Protein AF-A0A7S1PS50-F1 (afdb_monomer)

Nearest PDB structures (foldseek):
  8j07-assembly1_r0  TM=8.940E-01  e=2.806E-06  Homo sapiens
  8glv-assembly1_Mm  TM=9.056E-01  e=7.031E-06  Chlamydomonas reinhardtii
  8glv-assembly1_Cn  TM=8.761E-01  e=6.585E-06  Chlamydomonas reinhardtii

Structure (mmCIF, N/CA/C/O backbone):
data_AF-A0A7S1PS50-F1
#
_entry.id   AF-A0A7S1PS50-F1
#
loop_
_atom_site.group_PDB
_atom_site.id
_atom_site.type_symbol
_atom_site.label_atom_id
_atom_site.label_alt_id
_atom_site.label_comp_id
_atom_site.label_asym_id
_atom_site.label_entity_id
_atom_site.label_seq_id
_atom_site.pdbx_PDB_ins_code
_atom_site.Cartn_x
_atom_site.Cartn_y
_atom_site.Cartn_z
_atom_site.occupancy
_atom_site.B_iso_or_equiv
_atom_site.auth_seq_id
_atom_site.auth_comp_id
_atom_site.auth_asym_id
_atom_site.auth_atom_id
_atom_site.pdbx_PDB_model_num
ATOM 1 N N . LYS A 1 1 ? -19.531 9.447 0.888 1.00 66.62 1 LYS A N 1
ATOM 2 C CA . LYS A 1 1 ? -18.544 9.216 -0.202 1.00 66.62 1 LYS A CA 1
ATOM 3 C C . LYS A 1 1 ? -17.285 8.660 0.450 1.00 66.62 1 LYS A C 1
ATOM 5 O O . LYS A 1 1 ? -16.875 9.239 1.447 1.00 66.62 1 LYS A O 1
ATOM 10 N N . LYS A 1 2 ? -16.731 7.537 -0.018 1.00 82.69 2 LYS A N 1
ATOM 11 C CA . LYS A 1 2 ? -15.508 6.973 0.576 1.00 82.69 2 LYS A CA 1
ATOM 12 C C . LYS A 1 2 ? -14.312 7.877 0.285 1.00 82.69 2 LYS A C 1
ATOM 14 O O . LYS A 1 2 ? -14.190 8.373 -0.836 1.00 82.69 2 LYS A O 1
ATOM 19 N N . LYS A 1 3 ? -13.480 8.126 1.295 1.00 93.81 3 LYS A N 1
ATOM 20 C CA . LYS A 1 3 ? -12.272 8.939 1.164 1.00 93.81 3 LYS A CA 1
ATOM 21 C C . LYS A 1 3 ? -11.135 8.041 0.689 1.00 93.81 3 LYS A C 1
ATOM 23 O O . LYS A 1 3 ? -10.830 7.029 1.312 1.00 93.81 3 LYS A O 1
ATOM 28 N N . VAL A 1 4 ? -10.557 8.411 -0.447 1.00 97.38 4 VAL A N 1
ATOM 29 C CA . VAL A 1 4 ? -9.416 7.721 -1.050 1.00 97.38 4 VAL A CA 1
ATOM 30 C C . VAL A 1 4 ? -8.185 8.587 -0.831 1.00 97.38 4 VAL A C 1
ATOM 32 O O . VAL A 1 4 ? -8.212 9.779 -1.134 1.00 97.38 4 VAL A O 1
ATOM 35 N N . MET A 1 5 ? -7.131 7.982 -0.301 1.00 97.62 5 MET A N 1
ATOM 36 C CA . MET A 1 5 ? -5.847 8.598 0.005 1.00 97.62 5 MET A CA 1
ATOM 37 C C . MET A 1 5 ? -4.807 8.070 -0.994 1.00 97.62 5 MET A C 1
ATOM 39 O O . MET A 1 5 ? -4.257 6.985 -0.781 1.00 97.62 5 MET A O 1
ATOM 43 N N . PRO A 1 6 ? -4.581 8.771 -2.120 1.00 97.88 6 PRO A N 1
ATOM 44 C CA . PRO A 1 6 ? -3.610 8.355 -3.119 1.00 97.88 6 PRO A CA 1
ATOM 45 C C . PRO A 1 6 ? -2.181 8.728 -2.717 1.00 97.88 6 PRO A C 1
ATOM 47 O O . PRO A 1 6 ? -1.937 9.803 -2.169 1.00 97.88 6 PRO A O 1
ATOM 50 N N . ILE A 1 7 ? -1.232 7.862 -3.060 1.00 98.06 7 ILE A N 1
ATOM 51 C CA . ILE A 1 7 ? 0.202 8.141 -3.004 1.00 98.06 7 ILE A CA 1
ATOM 52 C C . ILE A 1 7 ? 0.920 7.377 -4.115 1.00 98.06 7 ILE A C 1
ATOM 54 O O . ILE A 1 7 ? 0.738 6.173 -4.276 1.00 98.06 7 ILE A O 1
ATOM 58 N N . SER A 1 8 ? 1.752 8.074 -4.886 1.00 97.94 8 SER A N 1
ATOM 59 C CA . SER A 1 8 ? 2.640 7.429 -5.853 1.00 97.94 8 SER A CA 1
ATOM 60 C C . SER A 1 8 ? 3.928 7.014 -5.165 1.00 97.94 8 SER A C 1
ATOM 62 O O . SER A 1 8 ? 4.590 7.836 -4.536 1.00 97.94 8 SER A O 1
ATOM 64 N N . MET A 1 9 ? 4.308 5.753 -5.332 1.00 98.00 9 MET A N 1
ATOM 65 C CA . MET A 1 9 ? 5.571 5.240 -4.829 1.00 98.00 9 MET A CA 1
ATOM 66 C C . MET A 1 9 ? 6.744 5.798 -5.634 1.00 98.00 9 MET A C 1
ATOM 68 O O . MET A 1 9 ? 6.651 6.046 -6.837 1.00 98.00 9 MET A O 1
ATOM 72 N N . GLY A 1 10 ? 7.850 5.991 -4.929 1.00 93.06 10 GLY A N 1
ATOM 73 C CA . GLY A 1 10 ? 9.104 6.549 -5.408 1.00 93.06 10 GLY A CA 1
ATOM 74 C C . GLY A 1 10 ? 10.054 6.715 -4.224 1.00 93.06 10 GLY A C 1
ATOM 75 O O . GLY A 1 10 ? 9.717 6.341 -3.099 1.00 93.06 10 GLY A O 1
ATOM 76 N N . GLN A 1 11 ? 11.234 7.281 -4.462 1.00 93.44 11 GLN A N 1
ATOM 77 C CA . GLN A 1 11 ? 12.239 7.455 -3.416 1.00 93.44 11 GLN A CA 1
ATOM 78 C C . GLN A 1 11 ? 11.701 8.303 -2.250 1.00 93.44 11 GLN A C 1
ATOM 80 O O . GLN A 1 11 ? 11.249 9.430 -2.454 1.00 93.44 11 GLN A O 1
ATOM 85 N N . GLY A 1 12 ? 11.777 7.769 -1.028 1.00 94.81 12 GLY A N 1
ATOM 86 C CA . GLY A 1 12 ? 11.430 8.487 0.203 1.00 94.81 12 GLY A CA 1
ATOM 87 C C . GLY A 1 12 ? 9.932 8.566 0.511 1.00 94.81 12 GLY A C 1
ATOM 88 O O . GLY A 1 12 ? 9.547 9.269 1.444 1.00 94.81 12 GLY A O 1
ATOM 89 N N . GLN A 1 13 ? 9.078 7.874 -0.247 1.00 96.88 13 GLN A N 1
ATOM 90 C CA . GLN A 1 13 ? 7.623 7.866 -0.033 1.00 96.88 13 GLN A CA 1
ATOM 91 C C . GLN A 1 13 ? 7.169 6.829 1.003 1.00 96.88 13 GLN A C 1
ATOM 93 O O . GLN A 1 13 ? 6.016 6.842 1.431 1.00 96.88 13 GLN A O 1
ATOM 98 N N . GLU A 1 14 ? 8.058 5.938 1.437 1.00 96.69 14 GLU A N 1
ATOM 99 C CA . GLU A 1 14 ? 7.742 4.819 2.326 1.00 96.69 14 GLU A CA 1
ATOM 100 C C . GLU A 1 14 ? 7.127 5.254 3.669 1.00 96.69 14 GLU A C 1
ATOM 102 O O . GLU A 1 14 ? 6.125 4.655 4.071 1.00 96.69 14 GLU A O 1
ATOM 107 N N . PRO A 1 15 ? 7.629 6.302 4.360 1.00 97.75 15 PRO A N 1
ATOM 108 C CA . PRO A 1 15 ? 7.025 6.753 5.614 1.00 97.75 15 PRO A CA 1
ATOM 109 C C . PRO A 1 15 ? 5.602 7.294 5.423 1.00 97.75 15 PRO A C 1
ATOM 111 O O . PRO A 1 15 ? 4.708 6.987 6.210 1.00 97.75 15 PRO A O 1
ATOM 114 N N . ALA A 1 16 ? 5.372 8.061 4.354 1.00 97.94 16 ALA A N 1
ATOM 115 C CA . ALA A 1 16 ? 4.057 8.618 4.047 1.00 97.94 16 ALA A CA 1
ATOM 116 C C . ALA A 1 16 ? 3.064 7.522 3.627 1.00 97.94 16 ALA A C 1
ATOM 118 O O . ALA A 1 16 ? 1.919 7.514 4.079 1.00 97.94 16 ALA A O 1
ATOM 119 N N . ALA A 1 17 ? 3.513 6.555 2.823 1.00 98.25 17 ALA A N 1
ATOM 120 C CA . ALA A 1 17 ? 2.698 5.421 2.401 1.00 98.25 17 ALA A CA 1
ATOM 121 C C . ALA A 1 17 ? 2.268 4.559 3.596 1.00 98.25 17 ALA A C 1
ATOM 123 O O . ALA A 1 17 ? 1.101 4.175 3.693 1.00 98.25 17 ALA A O 1
ATOM 124 N N . ARG A 1 18 ? 3.182 4.314 4.543 1.00 98.06 18 ARG A N 1
ATOM 125 C CA . ARG A 1 18 ? 2.886 3.619 5.805 1.00 98.06 18 ARG A CA 1
ATOM 126 C C . ARG A 1 18 ? 1.807 4.340 6.608 1.00 98.06 18 ARG A C 1
ATOM 128 O O . ARG A 1 18 ? 0.817 3.714 6.978 1.00 98.06 18 ARG A O 1
ATOM 135 N N . ALA A 1 19 ? 1.965 5.647 6.807 1.00 98.06 19 ALA A N 1
ATOM 136 C CA . ALA A 1 19 ? 1.000 6.453 7.549 1.00 98.06 19 ALA A CA 1
ATOM 137 C C . ALA A 1 19 ? -0.397 6.418 6.904 1.00 98.06 19 ALA A C 1
ATOM 139 O O . ALA A 1 19 ? -1.399 6.296 7.606 1.00 98.06 19 ALA A O 1
ATOM 140 N N . ILE A 1 20 ? -0.475 6.459 5.569 1.00 98.00 20 ILE A N 1
ATOM 141 C CA . ILE A 1 20 ? -1.744 6.348 4.835 1.00 98.00 20 ILE A CA 1
ATOM 142 C C . ILE A 1 20 ? -2.405 4.981 5.055 1.00 9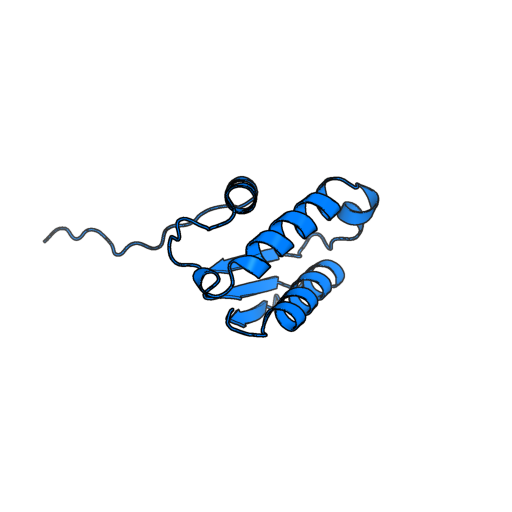8.00 20 ILE A C 1
ATOM 144 O O . ILE A 1 20 ? -3.620 4.920 5.255 1.00 98.00 20 ILE A O 1
ATOM 148 N N . VAL A 1 21 ? -1.637 3.888 5.027 1.00 98.00 21 VAL A N 1
ATOM 149 C CA . VAL A 1 21 ? -2.159 2.532 5.268 1.00 98.00 21 VAL A CA 1
ATOM 150 C C . VAL A 1 21 ? -2.699 2.401 6.692 1.00 98.00 21 VAL A C 1
ATOM 152 O O . VAL A 1 21 ? -3.837 1.975 6.876 1.00 98.00 21 VAL A O 1
ATOM 155 N N . GLU A 1 22 ? -1.930 2.829 7.689 1.00 96.69 22 GLU A N 1
ATOM 156 C CA . GLU A 1 22 ? -2.329 2.772 9.101 1.00 96.69 22 GLU A CA 1
ATOM 157 C C . GLU A 1 22 ? -3.556 3.652 9.381 1.00 96.69 22 GLU A C 1
ATOM 159 O O . GLU A 1 22 ? -4.506 3.220 10.036 1.00 96.69 22 GLU A O 1
ATOM 164 N N . GLN A 1 23 ? -3.598 4.859 8.808 1.00 96.12 23 GLN A N 1
ATOM 165 C CA . GLN A 1 23 ? -4.770 5.729 8.888 1.00 96.12 23 GLN A CA 1
ATOM 166 C C . GLN A 1 23 ? -5.998 5.076 8.246 1.00 96.12 23 GLN A C 1
ATOM 168 O O . GLN A 1 23 ? -7.098 5.169 8.798 1.00 96.12 23 GLN A O 1
ATOM 173 N N . SER A 1 24 ? -5.812 4.416 7.101 1.00 96.81 24 SER A N 1
ATOM 174 C CA . SER A 1 24 ? -6.882 3.713 6.393 1.00 96.81 24 SER A CA 1
ATOM 175 C C . SER A 1 24 ? -7.437 2.566 7.222 1.00 96.81 24 SER A C 1
ATOM 177 O O . SER A 1 24 ? -8.654 2.378 7.247 1.00 96.81 24 SER A O 1
ATOM 179 N N . TRP A 1 25 ? -6.584 1.823 7.930 1.00 96.44 25 TRP A N 1
ATOM 180 C CA . TRP A 1 25 ? -7.025 0.787 8.863 1.00 96.44 25 TRP A CA 1
ATOM 181 C C . TRP A 1 25 ? -7.827 1.355 10.025 1.00 96.44 25 TRP A C 1
ATOM 183 O O . TRP A 1 25 ? -8.859 0.787 10.356 1.00 96.44 25 TRP A O 1
ATOM 193 N N . ALA A 1 26 ? -7.411 2.482 10.600 1.00 95.44 26 ALA A N 1
ATOM 194 C CA . ALA A 1 26 ? -8.099 3.069 11.748 1.00 95.44 26 ALA A CA 1
ATOM 195 C C . ALA A 1 26 ? -9.460 3.704 11.397 1.00 95.44 26 ALA A C 1
ATOM 197 O O . ALA A 1 26 ? -10.398 3.620 12.183 1.00 95.44 26 ALA A O 1
ATOM 198 N N . HIS A 1 27 ? -9.582 4.340 10.227 1.00 95.75 27 HIS A N 1
ATOM 199 C CA . HIS A 1 27 ? -10.746 5.182 9.899 1.00 95.75 27 HIS A CA 1
ATOM 200 C C . HIS A 1 27 ? -11.670 4.598 8.823 1.00 95.75 27 HIS A C 1
ATOM 202 O O . HIS A 1 27 ? -12.693 5.199 8.501 1.00 95.75 27 HIS A O 1
ATOM 208 N N . GLY A 1 28 ? -11.312 3.462 8.216 1.00 95.94 28 GLY A N 1
ATOM 209 C CA . GLY A 1 28 ? -12.082 2.904 7.101 1.00 95.94 28 GLY A CA 1
ATOM 210 C C . GLY A 1 28 ? -11.943 3.691 5.793 1.00 95.94 28 GLY A C 1
ATOM 211 O O . GLY A 1 28 ? -12.804 3.571 4.910 1.00 95.94 28 GLY A O 1
ATOM 212 N N . ASP A 1 29 ? -10.878 4.493 5.683 1.00 95.94 29 ASP A N 1
ATOM 213 C CA . ASP A 1 29 ? -10.444 5.155 4.450 1.00 95.94 29 ASP A CA 1
ATOM 214 C C . ASP A 1 29 ? -9.800 4.130 3.498 1.00 95.94 29 ASP A C 1
ATOM 216 O O . ASP A 1 29 ? -9.511 2.985 3.863 1.00 95.94 29 ASP A O 1
ATOM 220 N N . TRP A 1 30 ? -9.623 4.520 2.236 1.00 97.81 30 TRP A N 1
ATOM 221 C CA . TRP A 1 30 ? -8.998 3.677 1.218 1.00 97.81 30 TRP A CA 1
ATOM 222 C C . TRP A 1 30 ? -7.605 4.200 0.884 1.00 97.81 30 TRP A C 1
ATOM 224 O O . TRP A 1 30 ? -7.473 5.313 0.379 1.00 97.81 30 TRP A O 1
ATOM 234 N N . ALA A 1 31 ? -6.576 3.384 1.092 1.00 98.25 31 ALA A N 1
ATOM 235 C CA . ALA A 1 31 ? -5.223 3.679 0.636 1.00 98.25 31 ALA A CA 1
ATOM 236 C C . ALA A 1 31 ? -5.091 3.299 -0.842 1.00 98.25 31 ALA A C 1
ATOM 238 O O . ALA A 1 31 ? -5.372 2.158 -1.204 1.00 98.25 31 ALA A O 1
ATOM 239 N N . LEU A 1 32 ? -4.648 4.224 -1.693 1.00 98.31 32 LEU A N 1
ATOM 240 C CA . LEU A 1 32 ? -4.327 3.942 -3.094 1.00 98.31 32 LEU A CA 1
ATOM 241 C C . LEU A 1 32 ? -2.826 4.143 -3.317 1.00 98.31 32 LEU A C 1
ATOM 243 O O . LEU A 1 32 ? -2.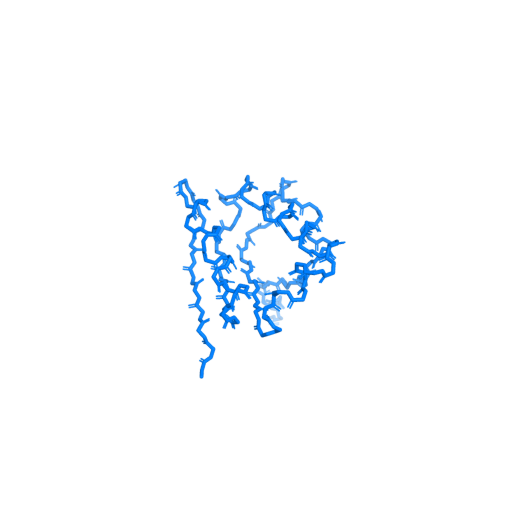361 5.265 -3.497 1.00 98.31 32 LEU A O 1
ATOM 247 N N . LEU A 1 33 ? -2.078 3.044 -3.307 1.00 98.44 33 LEU A N 1
ATOM 248 C CA . LEU A 1 33 ? -0.649 3.022 -3.592 1.00 98.44 33 LEU A CA 1
ATOM 249 C C . LEU A 1 33 ? -0.454 2.882 -5.104 1.00 98.44 33 LEU A C 1
ATOM 251 O O . LEU A 1 33 ? -0.887 1.898 -5.703 1.00 98.44 33 LEU A O 1
ATOM 255 N N . GLN A 1 34 ? 0.173 3.867 -5.732 1.00 98.44 34 GLN A N 1
ATOM 256 C CA . GLN A 1 34 ? 0.355 3.914 -7.179 1.00 98.44 34 GLN A CA 1
ATOM 257 C C . GLN A 1 34 ? 1.809 3.669 -7.559 1.00 98.44 34 GLN A C 1
ATOM 259 O O . GLN A 1 34 ? 2.717 3.956 -6.782 1.00 98.44 34 GLN A O 1
ATOM 264 N N . ASN A 1 35 ? 2.040 3.179 -8.776 1.00 97.69 35 ASN A N 1
ATOM 265 C CA . ASN A 1 35 ? 3.379 2.990 -9.342 1.00 97.69 35 ASN A CA 1
ATOM 266 C C . ASN A 1 35 ? 4.299 2.140 -8.446 1.00 97.69 35 ASN A C 1
ATOM 268 O O . ASN A 1 35 ? 5.496 2.398 -8.327 1.00 97.69 35 ASN A O 1
ATOM 272 N N . CYS A 1 36 ? 3.755 1.113 -7.786 1.00 97.94 36 CYS A N 1
ATOM 273 C CA . CYS A 1 36 ? 4.473 0.411 -6.721 1.00 97.94 36 CYS A CA 1
ATOM 274 C C . CYS A 1 36 ? 5.692 -0.406 -7.181 1.00 97.94 36 CYS A C 1
ATOM 276 O O . CYS A 1 36 ? 6.526 -0.763 -6.352 1.00 97.94 36 CYS A O 1
ATOM 278 N N . HIS A 1 37 ? 5.853 -0.638 -8.484 1.00 96.25 37 HIS A N 1
ATOM 279 C CA . HIS A 1 37 ? 7.086 -1.161 -9.080 1.00 96.25 37 HIS A CA 1
ATOM 280 C C . HIS A 1 37 ? 8.302 -0.249 -8.818 1.00 96.25 37 HIS A C 1
ATOM 282 O O . HIS A 1 37 ? 9.429 -0.737 -8.794 1.00 96.25 37 HIS A O 1
ATOM 288 N N . LEU A 1 38 ? 8.085 1.042 -8.533 1.00 97.06 38 LEU A N 1
ATOM 289 C CA . LEU A 1 38 ? 9.120 1.992 -8.103 1.00 97.06 38 LEU A CA 1
ATOM 290 C C . LEU A 1 38 ? 9.417 1.932 -6.592 1.00 97.06 38 LEU A C 1
ATOM 292 O O . LEU A 1 38 ? 10.363 2.560 -6.127 1.00 97.06 38 LEU A O 1
ATOM 296 N N . GLY A 1 39 ? 8.618 1.190 -5.818 1.00 96.31 39 GLY A N 1
ATOM 297 C CA . GLY A 1 39 ? 8.675 1.110 -4.354 1.00 96.31 39 GLY A CA 1
ATOM 298 C C . GLY A 1 39 ? 8.663 -0.324 -3.828 1.00 96.31 39 GLY A C 1
ATOM 299 O O . GLY A 1 39 ? 8.014 -0.614 -2.825 1.00 96.31 39 GLY A O 1
ATOM 300 N N . LEU A 1 40 ? 9.363 -1.242 -4.499 1.00 96.38 40 LEU A N 1
ATOM 301 C CA . LEU A 1 40 ? 9.393 -2.669 -4.145 1.00 96.38 40 LEU A CA 1
ATOM 302 C C . LEU A 1 40 ? 9.790 -2.953 -2.682 1.00 96.38 40 LEU A C 1
ATOM 304 O O . LEU A 1 40 ? 9.153 -3.818 -2.078 1.00 96.38 40 LEU A O 1
ATOM 308 N N . PRO A 1 41 ? 10.770 -2.247 -2.069 1.00 96.06 41 PRO A N 1
ATOM 309 C CA . PRO A 1 41 ? 11.080 -2.442 -0.652 1.00 96.06 41 PRO A CA 1
ATOM 310 C C . PRO A 1 41 ? 9.879 -2.168 0.258 1.00 96.06 41 PRO A C 1
ATOM 312 O O . PRO A 1 41 ? 9.651 -2.900 1.218 1.00 96.06 41 PRO A O 1
ATOM 315 N N . PHE A 1 42 ? 9.068 -1.159 -0.070 1.00 97.81 42 PHE A N 1
ATOM 316 C CA . PHE A 1 42 ? 7.850 -0.874 0.677 1.00 97.81 42 PHE A CA 1
ATOM 317 C C . PHE A 1 42 ? 6.784 -1.946 0.472 1.00 97.81 42 PHE A C 1
ATOM 319 O O . PHE A 1 42 ? 6.107 -2.300 1.427 1.00 97.81 42 PHE A O 1
ATOM 326 N N . LEU A 1 43 ? 6.649 -2.514 -0.730 1.00 97.56 43 LEU A N 1
ATOM 327 C CA . LEU A 1 43 ? 5.721 -3.628 -0.938 1.00 97.56 43 LEU A CA 1
ATOM 328 C C . LEU A 1 43 ? 6.081 -4.848 -0.080 1.00 97.56 43 LEU A C 1
ATOM 330 O O . LEU A 1 43 ? 5.183 -5.505 0.440 1.00 97.56 43 LEU A O 1
ATOM 334 N N . ALA A 1 44 ? 7.374 -5.136 0.100 1.00 96.88 44 ALA A N 1
ATOM 335 C CA . ALA A 1 44 ? 7.819 -6.199 1.001 1.00 96.88 44 ALA A CA 1
ATOM 336 C C . ALA A 1 44 ? 7.465 -5.883 2.466 1.00 96.88 44 ALA A C 1
ATOM 338 O O . ALA A 1 44 ? 6.974 -6.748 3.186 1.00 96.88 44 ALA A O 1
ATOM 339 N N . GLN A 1 45 ? 7.629 -4.626 2.889 1.00 97.50 45 GLN A N 1
ATOM 340 C CA . GLN A 1 45 ? 7.204 -4.181 4.222 1.00 97.50 45 GLN A CA 1
ATOM 341 C C . GLN A 1 45 ? 5.682 -4.254 4.395 1.00 97.50 45 GLN A C 1
ATOM 343 O O . GLN A 1 45 ? 5.203 -4.692 5.436 1.00 97.50 45 GLN A O 1
ATOM 348 N N . LEU A 1 46 ? 4.911 -3.851 3.384 1.00 97.94 46 LEU A N 1
ATOM 349 C CA . LEU A 1 46 ? 3.452 -3.922 3.391 1.00 97.94 46 LEU A CA 1
ATOM 350 C C . LEU A 1 46 ? 2.971 -5.369 3.521 1.00 97.94 46 LEU A C 1
ATOM 352 O O . LEU A 1 46 ? 2.033 -5.642 4.266 1.00 97.94 46 LEU A O 1
ATOM 356 N N . GLU A 1 47 ? 3.627 -6.297 2.825 1.00 97.69 47 GLU A N 1
ATOM 357 C CA . GLU A 1 47 ? 3.372 -7.726 2.958 1.00 97.69 47 GLU A CA 1
ATOM 358 C C . GLU A 1 47 ? 3.542 -8.192 4.412 1.00 97.69 47 GLU A C 1
ATOM 360 O O . GLU A 1 47 ? 2.648 -8.836 4.959 1.00 97.69 47 GLU A O 1
ATOM 365 N N . GLU A 1 48 ? 4.651 -7.830 5.057 1.00 97.31 48 GLU A N 1
ATOM 366 C CA . GLU A 1 48 ? 4.919 -8.166 6.458 1.00 97.31 48 GLU A CA 1
ATOM 367 C C . GLU A 1 48 ? 3.903 -7.527 7.414 1.00 97.31 48 GLU A C 1
ATOM 369 O O . GLU A 1 48 ? 3.380 -8.201 8.305 1.00 97.31 48 GLU A O 1
ATOM 374 N N . MET A 1 49 ? 3.559 -6.253 7.202 1.00 96.81 49 MET A N 1
ATOM 375 C CA . MET A 1 49 ? 2.542 -5.556 7.992 1.00 96.81 49 MET A CA 1
ATOM 376 C C . MET A 1 49 ? 1.186 -6.266 7.903 1.00 96.81 49 MET A C 1
ATOM 378 O O . MET A 1 49 ? 0.553 -6.515 8.930 1.00 96.81 49 MET A O 1
ATOM 382 N N . LEU A 1 50 ? 0.756 -6.636 6.693 1.00 96.38 50 LEU A N 1
ATOM 383 C CA . LEU A 1 50 ? -0.492 -7.365 6.476 1.00 96.38 50 LEU A CA 1
ATOM 384 C C . LEU A 1 50 ? -0.460 -8.738 7.143 1.00 96.38 50 LEU A C 1
ATOM 386 O O . LEU A 1 50 ? -1.410 -9.087 7.837 1.00 96.38 50 LEU A O 1
ATOM 390 N N . ARG A 1 51 ? 0.631 -9.501 6.998 1.00 95.88 51 ARG A N 1
ATOM 391 C CA . ARG A 1 51 ? 0.782 -10.796 7.686 1.00 95.88 51 ARG A CA 1
ATOM 392 C C . ARG A 1 51 ? 0.655 -10.641 9.197 1.00 95.88 51 ARG A C 1
ATOM 394 O O . ARG A 1 51 ? -0.096 -11.387 9.815 1.00 95.88 51 ARG A O 1
ATOM 401 N N . ASN A 1 52 ? 1.346 -9.660 9.775 1.00 95.06 52 ASN A N 1
ATOM 402 C CA . ASN A 1 52 ? 1.321 -9.403 11.211 1.00 95.06 52 ASN A CA 1
ATOM 403 C C . ASN A 1 52 ? -0.101 -9.097 11.694 1.00 95.06 52 ASN A C 1
ATOM 405 O O . ASN A 1 52 ? -0.560 -9.700 12.662 1.00 95.06 52 ASN A O 1
ATOM 409 N N . VAL A 1 53 ? -0.828 -8.215 11.004 1.00 94.75 53 VAL A N 1
ATOM 410 C CA . VAL A 1 53 ? -2.192 -7.872 11.419 1.00 94.75 53 VAL A CA 1
ATOM 411 C C . VAL A 1 53 ? -3.160 -9.038 11.212 1.00 94.75 53 VAL A C 1
ATOM 413 O O . VAL A 1 53 ? -3.961 -9.321 12.095 1.00 94.75 53 VAL A O 1
ATOM 416 N N . LEU A 1 54 ? -3.064 -9.761 10.095 1.00 91.38 54 LEU A N 1
ATOM 417 C CA . LEU A 1 54 ? -3.981 -10.860 9.778 1.00 91.38 54 LEU A CA 1
ATOM 418 C C . LEU A 1 54 ? -3.770 -12.110 10.645 1.00 91.38 54 LEU A C 1
ATOM 420 O O . LEU A 1 54 ? -4.709 -12.884 10.806 1.00 91.38 54 LEU A O 1
ATOM 424 N N . GLN A 1 55 ? -2.570 -12.319 11.195 1.00 94.44 55 GLN A N 1
ATOM 425 C CA . GLN A 1 55 ? -2.260 -13.451 12.080 1.00 94.44 55 GLN A CA 1
ATOM 426 C C . GLN A 1 55 ? -2.678 -13.233 13.541 1.00 94.44 55 GLN A C 1
ATOM 428 O O . GLN A 1 55 ? -2.748 -14.200 14.296 1.00 94.44 55 GLN A O 1
ATOM 433 N N . HIS A 1 56 ? -2.945 -11.991 13.953 1.00 95.31 56 HIS A N 1
ATOM 434 C CA . HIS A 1 56 ? -3.313 -11.658 15.330 1.00 95.31 56 HIS A CA 1
ATOM 435 C C . HIS A 1 56 ? -4.759 -11.162 15.368 1.00 95.31 56 HIS A C 1
ATOM 437 O O . HIS A 1 56 ? -5.036 -10.042 14.942 1.00 95.31 56 HIS A O 1
ATOM 443 N N . GLU A 1 57 ? -5.676 -11.969 15.907 1.00 93.38 57 GLU A N 1
ATOM 444 C CA . GLU A 1 57 ? -7.117 -11.659 15.912 1.00 93.38 57 GLU A CA 1
ATOM 445 C C . GLU A 1 57 ? -7.439 -10.301 16.554 1.00 93.38 57 GLU A C 1
ATOM 447 O O . GLU A 1 57 ? -8.250 -9.551 16.021 1.00 93.38 57 GLU A O 1
ATOM 452 N N . GLU A 1 58 ? -6.738 -9.914 17.624 1.00 94.50 58 GLU A N 1
ATOM 453 C CA . GLU A 1 58 ? -6.909 -8.593 18.248 1.00 94.50 58 GLU A CA 1
ATOM 454 C C . GLU A 1 58 ? -6.554 -7.439 17.297 1.00 94.50 58 GLU A C 1
ATOM 456 O O . GLU A 1 58 ? -7.274 -6.445 17.216 1.00 94.50 58 GLU A O 1
ATOM 461 N N . LYS A 1 59 ? -5.463 -7.571 16.529 1.00 92.44 59 LYS A N 1
ATOM 462 C CA . LYS A 1 59 ? -5.037 -6.538 15.569 1.00 92.44 59 LYS A CA 1
ATOM 463 C C . LYS A 1 59 ? -5.960 -6.492 14.364 1.00 92.44 59 LYS A C 1
ATOM 465 O O . LYS A 1 59 ? -6.263 -5.417 13.857 1.00 92.44 59 LYS A O 1
ATOM 470 N N . LYS A 1 60 ? -6.407 -7.657 13.907 1.00 93.62 60 LYS A N 1
ATOM 471 C CA . LYS A 1 60 ? -7.370 -7.782 12.818 1.00 93.62 60 LYS A CA 1
ATOM 472 C C . LYS A 1 60 ? -8.706 -7.143 13.190 1.00 93.62 60 LYS A C 1
ATOM 474 O O . LYS A 1 60 ? -9.249 -6.407 12.374 1.00 93.62 60 LYS A O 1
ATOM 479 N N . ALA A 1 61 ? -9.185 -7.353 14.417 1.00 94.06 61 ALA A N 1
ATOM 480 C CA . ALA A 1 61 ? -10.392 -6.712 14.940 1.00 94.06 61 ALA A CA 1
ATOM 481 C C . ALA A 1 61 ? -10.258 -5.182 15.059 1.00 94.06 61 ALA A 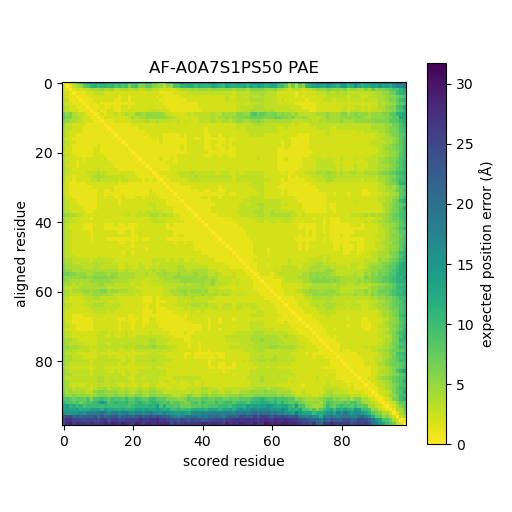C 1
ATOM 483 O O . ALA A 1 61 ? -11.261 -4.476 15.026 1.00 94.06 61 ALA A O 1
ATOM 484 N N . ALA A 1 62 ? -9.030 -4.662 15.163 1.00 94.06 62 ALA A N 1
ATOM 485 C CA . ALA A 1 62 ? -8.760 -3.226 15.161 1.00 94.06 62 ALA A CA 1
ATOM 486 C C . ALA A 1 62 ? -8.752 -2.594 13.752 1.00 94.06 62 ALA A C 1
ATOM 488 O O . ALA A 1 62 ? -8.757 -1.366 13.647 1.00 94.06 62 ALA A O 1
ATOM 489 N N . ILE A 1 63 ? -8.745 -3.387 12.669 1.00 96.50 63 ILE A N 1
ATOM 490 C CA . ILE A 1 63 ? -8.923 -2.855 11.312 1.00 96.50 63 ILE A CA 1
ATOM 491 C C . ILE A 1 63 ? -10.403 -2.555 11.088 1.00 96.50 63 ILE A C 1
ATOM 493 O O . ILE A 1 63 ? -11.260 -3.432 11.170 1.00 96.50 63 ILE A O 1
ATOM 497 N N . HIS A 1 64 ? -10.691 -1.324 10.688 1.00 96.69 64 HIS A N 1
ATOM 498 C CA . HIS A 1 64 ? -12.018 -0.913 10.271 1.00 96.69 64 HIS A CA 1
ATOM 499 C C . HIS A 1 64 ? -12.487 -1.713 9.042 1.00 96.69 64 HIS A C 1
ATOM 501 O O 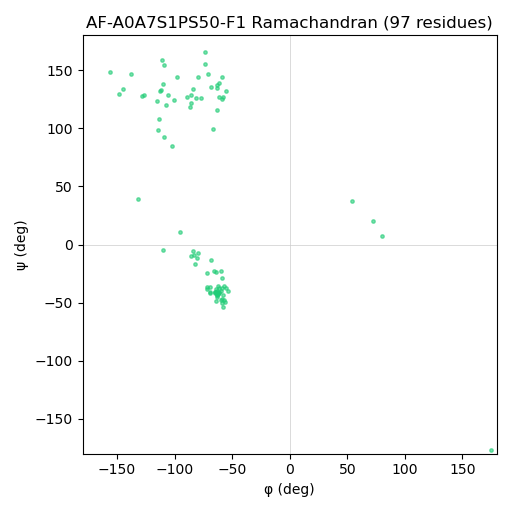. HIS A 1 64 ? -11.824 -1.723 8.003 1.00 96.69 64 HIS 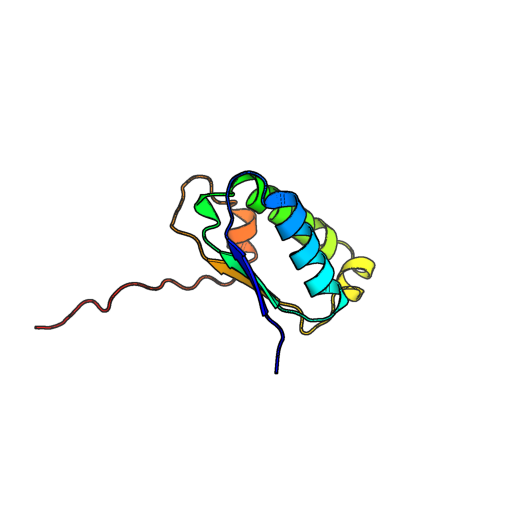A O 1
ATOM 507 N N . GLU A 1 65 ? -13.672 -2.324 9.111 1.00 95.44 65 GLU A N 1
ATOM 508 C CA . GLU A 1 65 ? -14.182 -3.275 8.104 1.00 95.44 65 GLU A CA 1
ATOM 509 C C . GLU A 1 65 ? -14.298 -2.694 6.686 1.00 95.44 65 GLU A C 1
ATOM 511 O O . GLU A 1 65 ? -14.195 -3.403 5.684 1.00 95.44 65 GLU A O 1
ATOM 516 N N . GLU A 1 66 ? -14.511 -1.384 6.581 1.00 95.88 66 GLU A N 1
ATOM 517 C CA . GLU A 1 66 ? -14.598 -0.671 5.302 1.00 95.88 66 GLU A CA 1
ATOM 518 C C . GLU A 1 66 ? -13.240 -0.256 4.708 1.00 95.88 66 GLU A C 1
ATOM 520 O O . GLU A 1 66 ? -13.197 0.246 3.579 1.00 95.88 66 GLU A O 1
ATOM 525 N N . SER A 1 67 ? -12.145 -0.464 5.446 1.00 96.19 67 SER A N 1
ATOM 526 C CA . SER A 1 67 ? -10.787 -0.144 5.009 1.00 96.19 67 SER A CA 1
ATOM 527 C C . SER A 1 67 ? -10.397 -0.970 3.790 1.00 96.19 67 SER A C 1
ATOM 529 O O . SER A 1 67 ? -10.670 -2.171 3.720 1.00 96.19 67 SER A O 1
ATOM 531 N N . ARG A 1 68 ? -9.754 -0.344 2.805 1.00 96.50 68 ARG A N 1
ATOM 532 C CA . ARG A 1 68 ? -9.236 -1.036 1.618 1.00 96.50 68 ARG A CA 1
ATOM 533 C C . ARG A 1 68 ? -7.853 -0.511 1.268 1.00 96.50 68 ARG A C 1
ATOM 535 O O . ARG A 1 68 ? -7.576 0.675 1.417 1.00 96.50 68 ARG A O 1
ATOM 542 N N . ILE A 1 69 ? -7.017 -1.397 0.739 1.00 97.56 69 ILE A N 1
ATOM 543 C CA . ILE A 1 69 ? -5.737 -1.044 0.127 1.00 97.56 69 ILE A CA 1
ATOM 544 C C . ILE A 1 69 ? -5.824 -1.408 -1.350 1.00 97.56 69 ILE A C 1
ATOM 546 O O . ILE A 1 69 ? -6.099 -2.555 -1.700 1.00 97.56 69 ILE A O 1
ATOM 550 N N . TRP A 1 70 ? -5.588 -0.423 -2.203 1.00 97.75 70 TRP A N 1
ATOM 551 C CA . TRP A 1 70 ? -5.488 -0.558 -3.646 1.00 97.75 70 TRP A CA 1
ATOM 552 C C . TRP A 1 70 ? -4.043 -0.347 -4.067 1.00 97.75 70 TRP A C 1
ATOM 554 O O 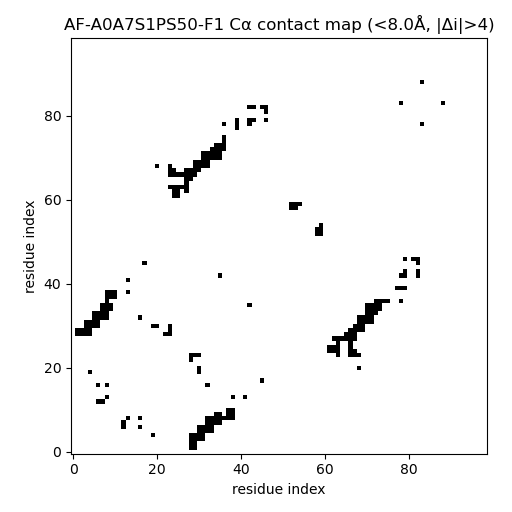. TRP A 1 70 ? -3.365 0.546 -3.562 1.00 97.75 70 TRP A O 1
ATOM 564 N N . ILE A 1 71 ? -3.581 -1.174 -4.998 1.00 97.88 71 ILE A N 1
ATOM 565 C CA . ILE A 1 71 ? -2.217 -1.144 -5.518 1.00 97.88 71 ILE A CA 1
ATOM 566 C C . ILE A 1 71 ? -2.300 -1.047 -7.036 1.00 97.88 71 ILE A C 1
ATOM 568 O O . ILE A 1 71 ? -2.977 -1.858 -7.667 1.00 97.88 71 ILE A O 1
ATOM 572 N N . THR A 1 72 ? -1.589 -0.088 -7.625 1.00 97.69 72 THR A N 1
ATOM 573 C CA . THR A 1 72 ? -1.300 -0.080 -9.062 1.00 97.69 72 THR A CA 1
ATOM 574 C C . THR A 1 72 ? 0.190 -0.297 -9.281 1.00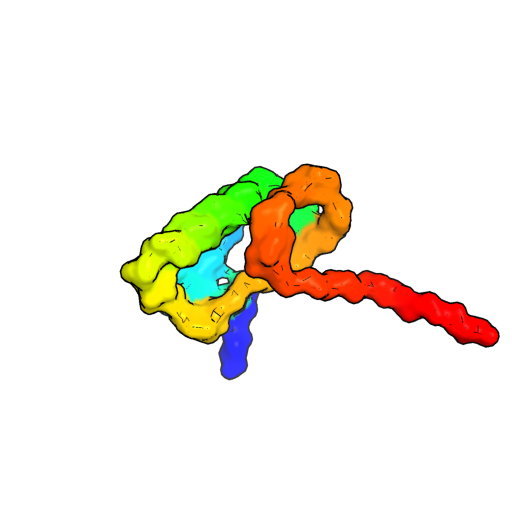 97.69 72 THR A C 1
ATOM 576 O O . THR A 1 72 ? 1.044 0.314 -8.634 1.00 97.69 72 THR A O 1
ATOM 579 N N . SER A 1 73 ? 0.527 -1.212 -10.183 1.00 96.69 73 SER A N 1
ATOM 580 C CA . SER A 1 73 ? 1.911 -1.545 -10.497 1.00 96.69 73 SER A CA 1
ATOM 581 C C . SER A 1 73 ? 2.010 -2.133 -11.895 1.00 96.69 73 SER A C 1
ATOM 583 O O . SER A 1 73 ? 1.105 -2.839 -12.330 1.00 96.69 73 SER A O 1
ATOM 585 N N . GLU A 1 74 ? 3.137 -1.899 -12.560 1.00 95.62 74 GLU A N 1
ATOM 586 C CA . GLU A 1 74 ? 3.552 -2.713 -13.693 1.00 95.62 74 GLU A CA 1
ATOM 587 C C . GLU A 1 74 ? 4.048 -4.083 -13.196 1.00 95.62 74 GLU A C 1
ATOM 589 O O . GLU A 1 74 ? 4.469 -4.197 -12.030 1.00 95.62 74 GLU A O 1
ATOM 594 N N . PRO A 1 75 ? 4.004 -5.127 -14.045 1.00 94.69 75 PRO A N 1
ATOM 595 C CA . PRO A 1 75 ? 4.631 -6.407 -13.747 1.00 94.69 75 PRO A CA 1
ATOM 596 C C . PRO A 1 75 ? 6.118 -6.227 -13.432 1.00 94.69 75 PRO A C 1
ATOM 598 O O . PRO A 1 75 ? 6.848 -5.571 -14.170 1.00 94.69 75 PRO A O 1
ATOM 601 N N . HIS A 1 76 ? 6.587 -6.833 -12.341 1.00 96.38 76 HIS A N 1
ATOM 602 C CA . HIS A 1 76 ? 7.988 -6.741 -11.944 1.00 96.38 76 HIS A CA 1
ATOM 603 C C . HIS A 1 76 ? 8.468 -8.060 -11.313 1.00 96.38 76 HIS A C 1
ATOM 605 O O . HIS A 1 76 ? 7.789 -8.584 -10.428 1.00 96.38 76 HIS A O 1
ATOM 611 N N . PRO A 1 77 ? 9.649 -8.597 -11.683 1.00 96.06 77 PRO A N 1
ATOM 612 C CA . PRO A 1 77 ? 10.117 -9.910 -11.212 1.00 96.06 77 PRO A CA 1
ATOM 613 C C . PRO A 1 77 ? 10.396 -9.966 -9.706 1.00 96.06 77 PRO A C 1
ATOM 615 O O . PRO A 1 77 ? 10.377 -11.034 -9.106 1.00 96.06 77 PRO A O 1
ATOM 618 N N . LYS A 1 78 ? 10.657 -8.812 -9.085 1.00 96.56 78 LYS A N 1
ATOM 619 C CA . LYS A 1 78 ? 10.865 -8.681 -7.632 1.00 96.56 78 LYS A CA 1
ATOM 620 C C . LYS A 1 78 ? 9.599 -8.290 -6.862 1.00 96.56 78 LYS A C 1
ATOM 622 O O . LYS A 1 78 ? 9.704 -7.889 -5.707 1.00 96.56 78 LYS A O 1
ATOM 627 N N . PHE A 1 79 ? 8.425 -8.311 -7.494 1.00 96.88 79 PHE A N 1
ATOM 628 C CA . PHE A 1 79 ? 7.183 -8.031 -6.779 1.00 96.88 79 PHE A CA 1
ATOM 629 C C . PHE A 1 79 ? 6.968 -9.109 -5.694 1.00 96.88 79 PHE A C 1
ATOM 631 O O . PHE A 1 79 ? 7.144 -10.294 -5.994 1.00 96.88 79 PHE A O 1
ATOM 638 N N . PRO A 1 80 ? 6.592 -8.753 -4.451 1.00 97.06 80 PRO A N 1
ATOM 639 C CA . PRO A 1 80 ? 6.447 -9.732 -3.378 1.00 97.06 80 PRO A CA 1
ATOM 640 C C . PRO A 1 80 ? 5.347 -10.757 -3.678 1.00 97.06 80 PRO A C 1
ATOM 642 O O . PRO A 1 80 ? 4.162 -10.430 -3.789 1.00 97.06 80 PRO A O 1
ATOM 645 N N . ILE A 1 81 ? 5.747 -12.022 -3.825 1.00 96.50 81 ILE A N 1
ATOM 646 C CA . ILE A 1 81 ? 4.837 -13.116 -4.192 1.00 96.50 81 ILE A CA 1
ATOM 647 C C . ILE A 1 81 ? 3.764 -13.305 -3.120 1.00 96.50 81 ILE A C 1
ATOM 649 O O . ILE A 1 81 ? 2.616 -13.591 -3.450 1.00 96.50 81 ILE A O 1
ATOM 653 N N . GLY A 1 82 ? 4.102 -13.120 -1.844 1.00 96.19 82 GLY A N 1
ATOM 654 C CA . GLY A 1 82 ? 3.135 -13.227 -0.760 1.00 96.19 82 GLY A CA 1
ATOM 655 C C . GLY A 1 82 ? 2.034 -12.184 -0.865 1.00 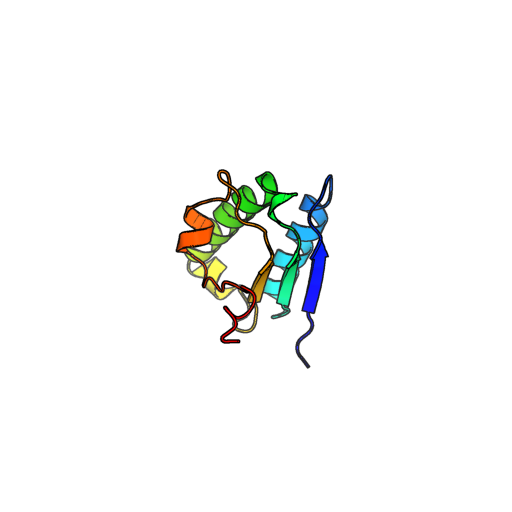96.19 82 GLY A C 1
ATOM 656 O O . GLY A 1 82 ? 0.860 -12.521 -0.726 1.00 96.19 82 GLY A O 1
ATOM 657 N N . LEU A 1 83 ? 2.398 -10.942 -1.181 1.00 96.50 83 LEU A N 1
ATOM 658 C CA . LEU A 1 83 ? 1.440 -9.866 -1.410 1.00 96.50 83 LEU A CA 1
ATOM 659 C C . LEU A 1 83 ? 0.553 -10.154 -2.624 1.00 96.50 83 LEU A C 1
ATOM 661 O O . LEU A 1 83 ? -0.654 -9.913 -2.563 1.00 96.50 83 LEU A O 1
ATOM 665 N N . LEU A 1 84 ? 1.106 -10.738 -3.696 1.00 94.19 84 LEU A N 1
ATOM 666 C CA . LEU A 1 84 ? 0.282 -11.266 -4.785 1.00 94.19 84 LEU A CA 1
ATOM 667 C C . LEU A 1 84 ? -0.687 -12.312 -4.239 1.00 94.19 84 LEU A C 1
ATOM 669 O O . LEU A 1 84 ? -1.885 -12.158 -4.406 1.00 94.19 84 LEU A O 1
ATOM 673 N N . GLN A 1 85 ? -0.237 -13.345 -3.533 1.00 95.62 85 GLN A N 1
ATOM 674 C CA . GLN A 1 85 ? -1.138 -14.393 -3.030 1.00 95.62 85 GLN A CA 1
ATOM 675 C C . GLN A 1 85 ? -2.269 -13.849 -2.138 1.00 95.62 85 GLN A C 1
ATOM 677 O O . GLN A 1 85 ? -3.399 -14.312 -2.261 1.00 95.62 85 GLN A O 1
ATOM 682 N N . MET A 1 86 ? -2.005 -12.818 -1.331 1.00 94.50 86 MET A N 1
ATOM 683 C CA . MET A 1 86 ? -2.997 -12.183 -0.449 1.00 94.50 86 MET A CA 1
ATOM 684 C C . MET A 1 86 ? -3.942 -11.186 -1.146 1.00 94.50 86 MET A C 1
ATOM 686 O O . MET A 1 86 ? -4.876 -10.701 -0.511 1.00 94.50 86 MET A O 1
ATOM 690 N N . SER A 1 87 ? -3.720 -10.848 -2.421 1.00 95.81 87 SER A N 1
ATOM 691 C CA . SER A 1 87 ? -4.483 -9.813 -3.136 1.00 95.81 87 SER A CA 1
ATOM 692 C C . SER A 1 87 ? -5.393 -10.367 -4.233 1.00 95.81 87 SER A C 1
ATOM 694 O O . SER A 1 87 ? -5.196 -11.460 -4.772 1.00 95.81 87 SER A O 1
ATOM 696 N N . ILE A 1 88 ? -6.397 -9.568 -4.596 1.00 96.69 88 ILE A N 1
ATOM 697 C CA . ILE A 1 88 ? -7.167 -9.730 -5.833 1.00 96.69 88 ILE A CA 1
ATOM 698 C C . ILE A 1 88 ? -6.389 -9.030 -6.952 1.00 96.69 88 ILE A C 1
ATOM 700 O O . ILE A 1 88 ? -5.929 -7.905 -6.770 1.00 96.69 88 ILE A O 1
ATOM 704 N N . LYS A 1 89 ? -6.236 -9.693 -8.103 1.00 94.38 89 LYS A N 1
ATOM 705 C CA . LYS A 1 89 ? -5.445 -9.194 -9.233 1.00 94.38 89 LYS A CA 1
ATOM 706 C C . LYS A 1 89 ? -6.369 -8.868 -10.389 1.00 94.38 89 LYS A C 1
ATOM 708 O O . LYS A 1 89 ? -7.223 -9.677 -10.742 1.00 94.38 89 LYS A O 1
ATOM 713 N N . LEU A 1 90 ? -6.166 -7.697 -10.974 1.00 93.88 90 LEU A N 1
ATOM 714 C CA . LEU A 1 90 ? -6.876 -7.230 -12.154 1.00 93.88 90 LEU A CA 1
ATOM 715 C C . LEU A 1 90 ? -5.832 -6.793 -13.177 1.00 93.88 90 LEU A C 1
ATOM 717 O O . LEU A 1 90 ? -4.937 -6.013 -12.854 1.00 93.88 90 LEU A O 1
ATOM 721 N N . THR A 1 91 ? -5.943 -7.305 -14.395 1.00 91.44 91 THR A N 1
ATOM 722 C CA . THR A 1 91 ? -5.098 -6.918 -15.525 1.00 91.44 91 THR A CA 1
ATOM 723 C C . THR A 1 91 ? -5.876 -5.945 -16.399 1.00 91.44 91 THR A C 1
ATOM 725 O O . THR A 1 91 ? -6.982 -6.253 -16.837 1.00 91.44 91 THR A O 1
ATOM 728 N N . ASN A 1 92 ? -5.315 -4.761 -16.639 1.00 84.56 92 ASN A N 1
ATOM 729 C CA . ASN A 1 92 ? -5.885 -3.786 -17.563 1.00 84.56 92 ASN A CA 1
ATOM 730 C C . ASN A 1 92 ? -5.103 -3.837 -18.876 1.00 84.56 92 ASN A C 1
ATOM 732 O O . ASN A 1 92 ? -4.143 -3.091 -19.060 1.00 84.56 92 ASN A O 1
ATOM 736 N N . GLU A 1 93 ? -5.479 -4.765 -19.748 1.00 86.44 93 GLU A N 1
ATOM 737 C CA . GLU A 1 93 ? -4.895 -4.890 -21.081 1.00 86.44 93 GLU A CA 1
ATOM 738 C C . GLU A 1 93 ? -5.798 -4.201 -22.112 1.00 86.44 93 GLU A C 1
ATOM 740 O O . GLU A 1 93 ? -7.026 -4.238 -21.972 1.00 86.44 93 GLU A O 1
ATOM 745 N N . PRO A 1 94 ? -5.227 -3.554 -23.147 1.00 82.25 94 PRO A N 1
ATOM 746 C CA . PRO A 1 94 ? -6.031 -3.009 -24.231 1.00 82.25 94 PRO A CA 1
ATOM 747 C C . PRO A 1 94 ? -6.843 -4.135 -24.895 1.00 82.25 94 PRO A C 1
ATOM 749 O O . PRO A 1 94 ? -6.336 -5.253 -25.024 1.00 82.25 94 PRO A O 1
ATOM 752 N N . PRO A 1 95 ? -8.088 -3.870 -25.338 1.00 83.25 95 PRO A N 1
ATOM 753 C CA . PRO A 1 95 ? -8.886 -4.882 -26.014 1.00 83.25 95 PRO A CA 1
ATOM 754 C C . PRO A 1 95 ? -8.126 -5.380 -27.243 1.00 83.25 95 PRO A C 1
ATOM 756 O O . PRO A 1 95 ? -7.688 -4.587 -28.080 1.00 83.25 95 PRO A O 1
ATOM 759 N N . GLN A 1 96 ? -7.965 -6.698 -27.349 1.00 75.31 96 GLN A N 1
ATOM 760 C CA . GLN A 1 96 ? -7.416 -7.320 -28.548 1.00 75.31 96 GLN A CA 1
ATOM 761 C C . GLN A 1 96 ? -8.436 -7.103 -29.671 1.00 75.31 96 GLN A C 1
ATOM 763 O O . GLN A 1 96 ? -9.488 -7.736 -29.704 1.00 75.31 96 GLN A O 1
ATOM 768 N N . GLY A 1 97 ? -8.190 -6.102 -30.517 1.00 72.81 97 GLY A N 1
ATOM 769 C CA . GLY A 1 97 ? -9.136 -5.686 -31.545 1.00 72.81 97 GLY A CA 1
ATOM 770 C C . GLY A 1 97 ? -9.429 -6.797 -32.555 1.00 72.81 97 GLY A C 1
ATOM 771 O O . GLY A 1 97 ? -8.517 -7.472 -33.025 1.00 72.81 97 GLY A O 1
ATOM 772 N N . ILE A 1 98 ? -10.700 -6.922 -32.938 1.00 62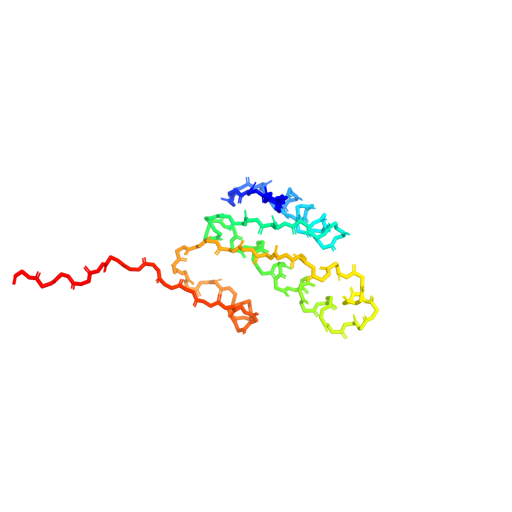.88 98 ILE A N 1
ATOM 773 C CA . ILE A 1 98 ? -11.090 -7.442 -34.252 1.00 62.88 98 ILE A CA 1
ATOM 774 C C . ILE A 1 98 ? -11.156 -6.223 -35.181 1.00 62.88 98 ILE A C 1
ATOM 776 O O . ILE A 1 98 ? -11.790 -5.224 -34.835 1.00 62.88 98 ILE A O 1
ATOM 780 N N . ARG A 1 99 ? -10.457 -6.290 -36.317 1.00 60.81 99 ARG A N 1
ATOM 781 C CA . ARG A 1 99 ? -10.678 -5.394 -37.459 1.00 60.81 99 ARG A CA 1
ATOM 782 C C . ARG A 1 99 ? -11.800 -5.943 -38.323 1.00 60.81 99 ARG A C 1
ATOM 784 O O . ARG A 1 99 ? -11.821 -7.181 -38.494 1.00 60.81 99 ARG A O 1
#

Organism: Neobodo designis (NCBI:txid312471)

Solvent-accessible surface area (backbone atoms only — not comparable to full-atom values): 5827 Å² total; per-residue (Å²): 132,89,55,71,51,75,45,68,41,38,91,87,35,57,68,59,53,49,51,44,47,55,48,11,27,67,69,33,25,29,21,32,42,27,50,36,65,60,26,45,73,48,49,48,50,50,36,53,53,49,51,56,33,71,74,34,68,73,53,41,69,58,39,32,88,68,32,44,81,45,79,40,60,65,94,53,97,76,56,50,62,67,45,52,73,78,48,90,85,82,83,92,71,80,80,85,76,84,131

InterPro domains:
  IPR004273 Dynein heavy chain, D6 P-loop domain [PF03028] (2-91)
  IPR026983 Dynein heavy chain [PTHR22878] (2-99)
  IPR027417 P-loop containing nucleoside triphosphate hydrolase [G3DSA:3.40.50.300] (1-93)

Foldseek 3Di:
DAAEDEDEDAPPCLVVLVVQLVVLQQPLHEYEYEACLRVQVSQVVVLVVCCVQVVDVVSVVNGDPNRYYHYYHDDDPSRDVSSVVVDDDDDDDDPPDDD

Secondary structure (DSSP, 8-state):
---EEEEE--TT-HHHHHHHHHHHHHH--EEEEE-GGG-HHHHHHHHHHHHHHHH-HHHHHTS-TT-EEEE-----TTS-HHHHHHS-----PPP----

pLDDT: mean 94.2, std 6.99, range [60.81, 98.44]

Mean predicted aligned error: 3.83 Å

Sequence (99 aa):
KKKVMPISMGQGQEPAARAIVEQSWAHGDWALLQNCHLGLPFLAQLEEMLRNVLQHEEKKAAIHEESRIWITSEPHPKFPIGLLQMSIKLTNEPPQGIR

Radius of gyration: 14.68 Å; Cα contacts (8 Å, |Δi|>4): 129; chains: 1; bounding box: 31×24×56 Å